Protein AF-A0A1X7TC52-F1 (afdb_monomer_lite)

Foldseek 3Di:
DDPPPPDDPPPADLVLLVVLLCCCPPVVDDLVVSCVVSVHDSVVSVCCNVVVDPSPDDPDDDQQDDPVRLVVLVVVCVVCVVVVHHDDPFRSFLVVLVSSVVVVTDDPADPSGHDPVNSVVSCVVVVVDDDDDDDDDDPVNVVCPDPVNVCVVVVVVVVVCVVVVVVPDD

InterPro domains:
  IPR006600 HTH CenpB-type DNA-binding domain [PF03221] (67-130)
  IPR006600 HTH CenpB-type DNA-binding domain [PS51253] (57-132)
  IPR006600 HTH CenpB-type DNA-binding domain [SM00674] (63-132)
  IPR007889 DNA binding HTH domain, Psq-type [PF05225] (14-55)
  IPR009057 Home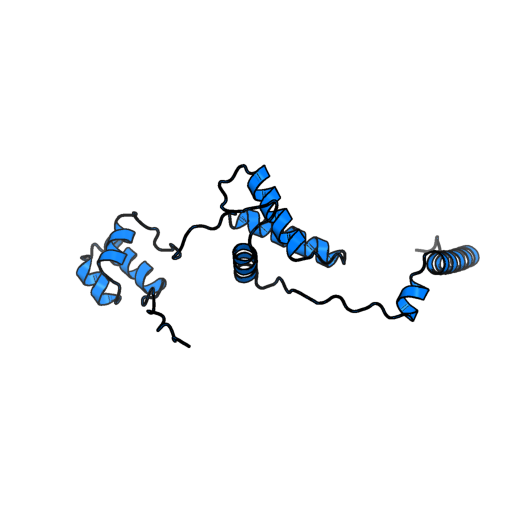domain-like superfamily [SSF46689] (8-66)
  IPR009057 Homedomain-like superfamily [SSF46689] (68-126)

Radius of gyration: 28.22 Å; chains: 1; bounding box: 52×42×83 Å

Structure (mmCIF, N/CA/C/O backbone):
data_AF-A0A1X7TC52-F1
#
_entry.id   AF-A0A1X7TC52-F1
#
loop_
_atom_site.group_PDB
_atom_site.id
_atom_site.type_symbol
_atom_site.label_atom_id
_atom_site.label_alt_id
_atom_site.label_comp_id
_atom_site.label_asym_id
_atom_site.label_entity_id
_atom_site.label_seq_id
_atom_site.pdbx_PDB_ins_code
_atom_site.Cartn_x
_atom_site.Cartn_y
_atom_site.Cartn_z
_atom_site.occupancy
_atom_site.B_iso_or_equiv
_atom_site.auth_seq_id
_atom_site.auth_comp_id
_atom_site.auth_asym_id
_atom_site.auth_atom_id
_atom_site.pdbx_PDB_model_num
ATOM 1 N N . MET A 1 1 ? 11.382 -26.946 14.663 1.00 36.91 1 MET A N 1
ATOM 2 C CA . MET A 1 1 ? 10.228 -26.164 14.167 1.00 36.91 1 MET A CA 1
ATOM 3 C C . MET A 1 1 ? 9.216 -26.043 15.296 1.00 36.91 1 MET A C 1
ATOM 5 O O . MET A 1 1 ? 8.654 -27.054 15.681 1.00 36.91 1 MET A O 1
ATOM 9 N N . ARG A 1 2 ? 9.050 -24.861 15.906 1.00 36.31 2 ARG A N 1
ATOM 10 C CA . ARG A 1 2 ? 7.962 -24.630 16.870 1.00 36.31 2 ARG A CA 1
ATOM 11 C C . ARG A 1 2 ? 6.777 -24.094 16.087 1.00 36.31 2 ARG A C 1
ATOM 13 O O . ARG A 1 2 ? 6.806 -22.938 15.667 1.00 36.31 2 ARG A O 1
ATOM 20 N N . ASP A 1 3 ? 5.792 -24.949 15.867 1.00 39.19 3 ASP A N 1
ATOM 21 C CA . ASP A 1 3 ? 4.500 -24.541 15.342 1.00 39.19 3 ASP A CA 1
ATOM 22 C C . ASP A 1 3 ? 3.847 -23.641 16.401 1.00 39.19 3 ASP A C 1
ATOM 24 O O . ASP A 1 3 ? 3.453 -24.088 17.481 1.00 39.19 3 ASP A O 1
ATOM 28 N N . ARG A 1 4 ? 3.872 -22.322 16.179 1.00 46.00 4 ARG A N 1
ATOM 29 C CA . ARG A 1 4 ? 3.170 -21.388 17.061 1.00 46.00 4 ARG A CA 1
ATOM 30 C C . ARG A 1 4 ? 1.694 -21.590 16.763 1.00 46.00 4 ARG A C 1
ATOM 32 O O . ARG A 1 4 ? 1.217 -21.033 15.779 1.00 46.00 4 ARG A O 1
ATOM 39 N N . MET A 1 5 ? 0.983 -22.344 17.604 1.00 44.53 5 MET A N 1
ATOM 40 C CA . MET A 1 5 ? -0.480 -22.369 17.584 1.00 44.53 5 MET A CA 1
ATOM 41 C C . MET A 1 5 ? -0.987 -20.925 17.524 1.00 44.53 5 MET A C 1
ATOM 43 O O . MET A 1 5 ? -0.857 -20.154 18.479 1.00 44.53 5 MET A O 1
ATOM 47 N N . ALA A 1 6 ? -1.505 -20.525 16.365 1.00 53.41 6 ALA A N 1
ATOM 48 C CA . ALA A 1 6 ? -2.042 -19.196 16.175 1.00 53.41 6 ALA A CA 1
ATOM 49 C C . ALA A 1 6 ? -3.327 -19.098 17.001 1.00 53.41 6 ALA A C 1
ATOM 51 O O . ALA A 1 6 ? -4.354 -19.670 16.638 1.00 53.41 6 ALA A O 1
ATOM 52 N N . CYS A 1 7 ? -3.276 -18.389 18.130 1.00 50.31 7 CYS A N 1
ATOM 53 C CA . CYS A 1 7 ? -4.478 -18.047 18.880 1.00 50.31 7 CYS A CA 1
ATOM 54 C C . CYS A 1 7 ? -5.432 -17.299 17.935 1.00 50.31 7 CYS A C 1
ATOM 56 O O . CYS A 1 7 ? -5.091 -16.226 17.422 1.00 50.31 7 CYS A O 1
ATOM 58 N N . LYS A 1 8 ? -6.597 -17.895 17.651 1.00 60.97 8 LYS A N 1
ATOM 59 C CA . LYS A 1 8 ? -7.610 -17.314 16.765 1.00 60.97 8 LYS A CA 1
ATOM 60 C C . LYS A 1 8 ? -8.101 -16.004 17.392 1.00 60.97 8 LYS A C 1
ATOM 62 O O . LYS A 1 8 ? -8.777 -16.007 18.416 1.00 60.97 8 LYS A O 1
ATOM 67 N N . ARG A 1 9 ? -7.721 -14.870 16.798 1.00 66.62 9 ARG A N 1
ATOM 68 C CA . ARG A 1 9 ? -8.161 -13.529 17.216 1.00 66.62 9 ARG A CA 1
ATOM 69 C C . ARG A 1 9 ? -9.469 -13.172 16.515 1.00 66.62 9 ARG A C 1
ATOM 71 O O . ARG A 1 9 ? -9.656 -13.560 15.370 1.00 66.62 9 ARG A O 1
ATOM 78 N N . LYS A 1 10 ? -10.323 -12.381 17.181 1.00 75.81 10 LYS A N 1
ATOM 79 C CA . LYS A 1 10 ? -11.607 -11.889 16.640 1.00 75.81 10 LYS A CA 1
ATOM 80 C C . LYS A 1 10 ? -12.495 -13.044 16.133 1.00 75.81 10 LYS A C 1
ATOM 82 O O . LYS A 1 10 ? -12.776 -13.156 14.951 1.00 75.81 10 LYS A O 1
ATOM 87 N N . LEU A 1 11 ? -12.931 -13.900 17.060 1.00 82.38 11 LEU A N 1
ATOM 88 C CA . LEU A 1 11 ? -13.820 -15.047 16.790 1.00 82.38 11 LEU A CA 1
ATOM 89 C C . LEU A 1 11 ? -15.265 -14.655 16.419 1.00 82.38 11 LEU A C 1
ATOM 91 O O . LEU A 1 11 ? -16.085 -15.528 16.165 1.00 82.38 11 LEU A O 1
ATOM 95 N N . TRP A 1 12 ? -15.577 -13.361 16.407 1.00 86.25 12 TRP A N 1
ATOM 96 C CA . TRP A 1 12 ? -16.896 -12.813 16.109 1.00 86.25 12 TRP A CA 1
ATOM 97 C C . TRP A 1 12 ? -16.916 -12.152 14.724 1.00 86.25 12 TRP A C 1
ATOM 99 O O . TRP A 1 12 ? -15.921 -11.553 14.299 1.00 86.25 12 TRP A O 1
ATOM 109 N N . SER A 1 13 ? -18.049 -12.241 14.022 1.00 86.81 13 SER A N 1
ATOM 110 C CA . SER A 1 13 ? -18.240 -11.587 12.723 1.00 86.81 13 SER A CA 1
ATOM 111 C C . SER A 1 13 ? -18.525 -10.093 12.886 1.00 86.81 13 SER A C 1
ATOM 113 O O . SER A 1 13 ? -19.071 -9.643 13.892 1.00 86.81 13 SER A O 1
ATOM 115 N N . GLN A 1 14 ? -18.145 -9.305 11.879 1.00 87.19 14 GLN A N 1
ATOM 116 C CA . GLN A 1 14 ? -18.392 -7.861 11.875 1.00 87.19 14 GLN A CA 1
ATOM 117 C C . GLN A 1 14 ? -19.891 -7.546 11.985 1.00 87.19 14 GLN A C 1
ATOM 119 O O . GLN A 1 14 ? -20.277 -6.717 12.801 1.00 87.19 14 GLN A O 1
ATOM 124 N N . THR A 1 15 ? -20.715 -8.280 11.235 1.00 90.88 15 THR A N 1
ATOM 125 C CA . THR A 1 15 ? -22.175 -8.141 11.212 1.00 90.88 15 THR A CA 1
ATOM 126 C C . THR A 1 15 ? -22.795 -8.395 12.583 1.00 90.88 15 THR A C 1
ATOM 128 O O . THR A 1 15 ? -23.556 -7.566 13.065 1.00 90.88 15 THR A O 1
ATOM 131 N N . ALA A 1 16 ? -22.376 -9.460 13.278 1.00 91.50 16 ALA A N 1
ATOM 132 C CA . ALA A 1 16 ? -22.860 -9.765 14.625 1.00 91.50 16 ALA A CA 1
ATOM 133 C C . ALA A 1 16 ? -22.509 -8.656 15.629 1.00 91.50 16 ALA A C 1
ATOM 135 O O . ALA A 1 16 ? -23.286 -8.354 16.528 1.00 91.50 16 ALA A O 1
ATOM 136 N N . MET A 1 17 ? -21.344 -8.016 15.478 1.00 90.56 17 MET A N 1
ATOM 137 C CA . MET A 1 17 ? -20.964 -6.882 16.323 1.00 90.56 17 MET A CA 1
ATOM 138 C C . MET A 1 17 ? -21.764 -5.617 15.995 1.00 90.56 17 MET A C 1
ATOM 140 O O . MET A 1 17 ? -22.116 -4.876 16.906 1.00 90.56 17 MET A O 1
ATOM 144 N N . GLU A 1 18 ? -22.044 -5.353 14.719 1.00 92.25 18 GLU A N 1
ATOM 145 C CA . GLU A 1 18 ? -22.871 -4.219 14.291 1.00 92.25 18 GLU A CA 1
ATOM 146 C C . GLU A 1 18 ? -24.310 -4.352 14.802 1.00 92.25 18 GLU A C 1
ATOM 148 O O . GLU A 1 18 ? -24.842 -3.405 15.376 1.00 92.25 18 GLU A O 1
ATOM 153 N N . GLU A 1 19 ? -24.906 -5.537 14.674 1.00 92.69 19 GLU A N 1
ATOM 154 C CA . GLU A 1 19 ? -26.233 -5.857 15.210 1.00 92.69 19 GLU A CA 1
ATOM 155 C C . GLU A 1 19 ? -26.260 -5.766 16.743 1.00 92.69 19 GLU A C 1
ATOM 157 O O . GLU A 1 19 ? -27.142 -5.125 17.314 1.00 92.69 19 GLU A O 1
ATOM 162 N N . ALA A 1 20 ? -25.242 -6.298 17.428 1.00 92.19 20 ALA A N 1
ATOM 163 C CA . ALA A 1 20 ? -25.122 -6.179 18.881 1.00 92.19 20 ALA A CA 1
ATOM 164 C C . ALA A 1 20 ? -24.984 -4.722 19.355 1.00 92.19 20 ALA A C 1
ATOM 166 O O . ALA A 1 20 ? -25.468 -4.372 20.427 1.00 92.19 20 ALA A O 1
ATOM 167 N N . VAL A 1 21 ? -24.316 -3.853 18.589 1.00 92.19 21 VAL A N 1
ATOM 168 C CA . VAL A 1 21 ? -24.216 -2.424 18.930 1.00 92.19 21 VAL A CA 1
ATOM 169 C C . VAL A 1 21 ? -25.550 -1.713 18.694 1.00 92.19 21 VAL A C 1
ATOM 171 O O . VAL A 1 21 ? -25.922 -0.884 19.523 1.00 92.19 21 VAL A O 1
ATOM 174 N N . LYS A 1 22 ? -26.270 -2.045 17.614 1.00 92.69 22 LYS A N 1
ATOM 175 C CA . LYS A 1 22 ? -27.601 -1.488 17.318 1.00 92.69 22 LYS A CA 1
ATOM 176 C C . LYS A 1 22 ? -28.617 -1.858 18.392 1.00 92.69 22 LYS A C 1
ATOM 178 O O . LYS A 1 22 ? -29.210 -0.971 18.982 1.00 92.69 22 LYS A O 1
ATOM 183 N N . THR A 1 23 ? -28.732 -3.135 18.754 1.00 92.44 23 THR A N 1
ATOM 184 C CA . THR A 1 23 ? -29.666 -3.577 19.813 1.00 92.44 23 THR A CA 1
ATOM 185 C C . THR A 1 23 ? -29.423 -2.890 21.160 1.00 92.44 23 THR A C 1
ATOM 187 O O . THR A 1 23 ? -30.361 -2.542 21.874 1.00 92.44 23 THR A O 1
ATOM 190 N N . VAL A 1 24 ? -28.166 -2.625 21.523 1.00 92.56 24 VAL A N 1
ATOM 191 C CA . VAL A 1 24 ? -27.858 -1.905 22.770 1.00 92.56 24 VAL A CA 1
ATOM 192 C C . VAL A 1 24 ? -28.169 -0.406 22.672 1.00 92.56 24 VAL A C 1
ATOM 194 O O . VAL A 1 24 ? -28.625 0.172 23.656 1.00 92.56 24 VAL A O 1
ATOM 197 N N . LYS A 1 25 ? -27.909 0.241 21.528 1.00 89.06 25 LYS A N 1
ATOM 198 C CA . LYS A 1 25 ? -28.108 1.694 21.363 1.00 89.06 25 LYS A CA 1
ATOM 199 C C . LYS A 1 25 ? -29.551 2.077 21.038 1.00 89.06 25 LYS A C 1
ATOM 201 O O . LYS A 1 25 ? -30.038 3.057 21.588 1.00 89.06 25 LYS A O 1
ATOM 206 N N . ASP A 1 26 ? -30.198 1.309 20.170 1.00 88.38 26 ASP A N 1
ATOM 207 C CA . ASP A 1 26 ? -31.502 1.621 19.586 1.00 88.38 26 ASP A CA 1
ATOM 208 C C . ASP A 1 26 ? -32.643 0.966 20.382 1.00 88.38 26 ASP A C 1
ATOM 210 O O . ASP A 1 26 ? -33.661 1.600 20.639 1.00 88.38 26 ASP A O 1
ATOM 214 N N . GLU A 1 27 ? -32.466 -0.286 20.824 1.00 83.06 27 GLU A N 1
ATOM 215 C CA . GLU A 1 27 ? -33.510 -1.052 21.535 1.00 83.06 27 GLU A CA 1
ATOM 216 C C . GLU A 1 27 ? -33.360 -0.999 23.066 1.00 83.06 27 GLU A C 1
ATOM 218 O O . GLU A 1 27 ? -34.217 -1.496 23.795 1.00 83.06 27 GLU A O 1
ATOM 223 N N . GLY A 1 28 ? -32.265 -0.426 23.579 1.00 83.69 28 GLY A N 1
ATOM 224 C CA . GLY A 1 28 ? -32.007 -0.316 25.020 1.00 83.69 28 GLY A CA 1
ATOM 225 C C . GLY A 1 28 ? -31.734 -1.653 25.722 1.00 83.69 28 GLY A C 1
ATOM 226 O O . GLY A 1 28 ? -31.827 -1.741 26.949 1.00 83.69 28 GLY A O 1
ATOM 227 N N . SER A 1 29 ? -31.386 -2.702 24.970 1.00 83.62 29 SER A N 1
ATOM 228 C CA . SER A 1 29 ? -31.075 -4.022 25.527 1.00 83.62 29 SER A CA 1
ATOM 229 C C . SER A 1 29 ? -29.814 -3.996 26.401 1.00 83.62 29 SER A C 1
ATOM 231 O O . SER A 1 29 ? -28.816 -3.339 26.095 1.00 83.62 29 SER A O 1
ATOM 233 N N . GLY A 1 30 ? -29.811 -4.770 27.491 1.00 90.19 30 GLY A N 1
ATOM 234 C CA . GLY A 1 30 ? -28.661 -4.842 28.395 1.00 90.19 30 GLY A CA 1
ATOM 235 C C . GLY A 1 30 ? -27.409 -5.421 27.716 1.00 90.19 30 GLY A C 1
ATOM 236 O O . GLY A 1 30 ? -27.476 -6.449 27.043 1.00 90.19 30 GLY A O 1
ATOM 237 N N . LEU A 1 31 ? -26.231 -4.831 27.966 1.00 91.38 31 LEU A N 1
ATOM 238 C CA . LEU A 1 31 ? -24.941 -5.235 27.364 1.00 91.38 31 LEU A CA 1
ATOM 239 C C . LEU A 1 31 ? -24.674 -6.751 27.402 1.00 91.38 31 LEU A C 1
ATOM 241 O O . LEU A 1 31 ? -24.194 -7.328 26.430 1.00 91.38 31 LEU A O 1
ATOM 245 N N . ARG A 1 32 ? -24.968 -7.413 28.530 1.00 92.69 32 ARG A N 1
ATOM 246 C CA . ARG A 1 32 ? -24.752 -8.864 28.690 1.00 92.69 32 ARG A CA 1
ATOM 247 C C . ARG A 1 32 ? -25.762 -9.706 27.908 1.00 92.69 32 ARG A C 1
ATOM 249 O O . ARG A 1 32 ? -25.419 -10.811 27.498 1.00 92.69 32 ARG A O 1
ATOM 256 N N . GLN A 1 33 ? -26.979 -9.203 27.722 1.00 92.69 33 GLN A N 1
ATOM 257 C CA . GLN A 1 33 ? -28.030 -9.876 26.964 1.00 92.69 33 GLN A CA 1
ATOM 258 C C . GLN A 1 33 ? -27.699 -9.851 25.472 1.00 92.69 33 GLN A C 1
ATOM 260 O O . GLN A 1 33 ? -27.615 -10.913 24.860 1.00 92.69 33 GLN A O 1
ATOM 265 N N . ALA A 1 34 ? -27.381 -8.672 24.930 1.00 92.88 34 ALA A N 1
ATOM 266 C CA . ALA A 1 34 ? -26.937 -8.524 23.544 1.00 92.88 34 ALA A CA 1
ATOM 267 C C . ALA A 1 34 ? -25.665 -9.345 23.265 1.00 92.88 34 ALA A C 1
ATOM 269 O O . ALA A 1 34 ? -25.589 -10.084 22.288 1.00 92.88 34 ALA A O 1
ATOM 270 N N . ALA A 1 35 ? -24.687 -9.313 24.176 1.00 93.19 35 ALA A N 1
ATOM 271 C CA . ALA A 1 35 ? -23.466 -10.106 24.042 1.00 93.19 35 ALA A CA 1
ATOM 272 C C . ALA A 1 35 ? -23.722 -11.621 23.938 1.00 93.19 35 ALA A C 1
ATOM 274 O O . ALA A 1 35 ? -23.062 -12.303 23.156 1.00 93.19 35 ALA A O 1
ATOM 275 N N . ARG A 1 36 ? -24.686 -12.149 24.705 1.00 92.75 36 ARG A N 1
ATOM 276 C CA . ARG A 1 36 ? -25.081 -13.564 24.640 1.00 92.75 36 ARG A CA 1
ATOM 277 C C . ARG A 1 36 ? -25.854 -13.886 23.364 1.00 92.75 36 ARG A C 1
ATOM 279 O O . ARG A 1 36 ? -25.575 -14.914 22.762 1.00 92.75 36 ARG A O 1
ATOM 286 N N . ALA A 1 37 ? -26.774 -13.014 22.954 1.00 92.50 37 ALA A N 1
ATOM 287 C CA . ALA A 1 37 ? -27.591 -13.209 21.757 1.00 92.50 37 ALA A CA 1
ATOM 288 C C . ALA A 1 37 ? -26.735 -13.289 20.482 1.00 92.50 37 ALA A C 1
ATOM 290 O O . ALA A 1 37 ? -26.912 -14.197 19.676 1.00 92.50 37 ALA A O 1
ATOM 291 N N . TYR A 1 38 ? -25.754 -12.392 20.348 1.00 91.25 38 TYR A N 1
ATOM 292 C CA . TYR A 1 38 ? -24.887 -12.303 19.166 1.00 91.25 38 TYR A CA 1
ATOM 293 C C . TYR A 1 38 ? -23.543 -13.031 19.319 1.00 91.25 38 TYR A C 1
ATOM 295 O O . TYR A 1 38 ? -22.685 -12.939 18.443 1.00 91.25 38 TYR A O 1
ATOM 303 N N . ASN A 1 39 ? -23.338 -13.748 20.430 1.00 90.75 39 ASN A N 1
ATOM 304 C CA . ASN A 1 39 ? -22.096 -14.458 20.752 1.00 90.75 39 ASN A CA 1
ATOM 305 C C . ASN A 1 39 ? -20.833 -13.577 20.612 1.00 90.75 39 ASN A C 1
ATOM 307 O O . ASN A 1 39 ? -19.816 -13.971 20.032 1.00 90.75 39 ASN A O 1
ATOM 311 N N . VAL A 1 40 ? -20.901 -12.352 21.139 1.00 91.69 40 VAL A N 1
ATOM 312 C CA . VAL A 1 40 ? -19.790 -11.390 21.142 1.00 91.69 40 VAL A CA 1
ATOM 313 C C . VAL A 1 40 ? -19.264 -11.166 22.565 1.00 91.69 40 VAL A C 1
ATOM 315 O O . VAL A 1 40 ? -20.039 -11.162 23.520 1.00 91.69 40 VAL A O 1
ATOM 318 N N . PRO A 1 41 ? -17.952 -10.937 22.770 1.00 91.38 41 PRO A N 1
ATOM 319 C CA . PRO A 1 41 ? -17.430 -10.669 24.107 1.00 91.38 41 PRO A CA 1
ATOM 320 C C . PRO A 1 41 ? -17.972 -9.352 24.681 1.00 91.38 41 PRO A C 1
ATOM 322 O O . PRO A 1 41 ? -17.836 -8.296 24.059 1.00 91.38 41 PRO A O 1
ATOM 325 N N . VAL A 1 42 ? -18.500 -9.402 25.909 1.00 92.69 42 VAL A N 1
ATOM 326 C CA . VAL A 1 42 ? -19.149 -8.263 26.592 1.00 92.69 42 VAL A CA 1
ATOM 327 C C . VAL A 1 42 ? -18.265 -7.014 26.606 1.00 92.69 42 VAL A C 1
ATOM 329 O O . VAL A 1 42 ? -18.717 -5.933 26.244 1.00 92.69 42 VAL A O 1
ATOM 332 N N . GLU A 1 43 ? -16.988 -7.150 26.970 1.00 90.62 43 GLU A N 1
ATOM 333 C CA . GLU A 1 43 ? -16.070 -6.005 27.059 1.00 90.62 43 GLU A CA 1
ATOM 334 C C . GLU A 1 43 ? -15.757 -5.405 25.678 1.00 90.62 43 GLU A C 1
ATOM 336 O O . GLU A 1 43 ? -15.594 -4.197 25.517 1.00 90.62 43 GLU A O 1
ATOM 341 N N . THR A 1 44 ? -15.729 -6.247 24.642 1.00 89.19 44 THR A N 1
ATOM 342 C CA . THR A 1 44 ? -15.492 -5.812 23.259 1.00 89.19 44 THR A CA 1
ATOM 343 C C . THR A 1 44 ? -16.686 -5.034 22.704 1.00 89.19 44 THR A C 1
ATOM 345 O O . THR A 1 44 ? -16.483 -4.059 21.974 1.00 89.19 44 THR A O 1
ATOM 348 N N . LEU A 1 45 ? -17.903 -5.446 23.075 1.00 91.19 45 LEU A N 1
ATOM 349 C CA . LEU A 1 45 ? -19.146 -4.738 22.785 1.00 91.19 45 LEU A CA 1
ATOM 350 C C . LEU A 1 45 ? -19.214 -3.415 23.559 1.00 91.19 45 LEU A C 1
ATOM 352 O O . LEU A 1 45 ? -19.410 -2.364 22.956 1.00 91.19 45 LEU A O 1
ATOM 356 N N . ARG A 1 46 ? -18.943 -3.436 24.870 1.00 92.69 46 ARG A N 1
ATOM 357 C CA . ARG A 1 46 ? -18.941 -2.247 25.737 1.00 92.69 46 ARG A CA 1
ATOM 358 C C . ARG A 1 46 ? -18.024 -1.144 25.210 1.00 92.69 46 ARG A C 1
ATOM 360 O O . ARG A 1 46 ? -18.455 -0.001 25.091 1.00 92.69 46 ARG A O 1
ATOM 367 N N . ARG A 1 47 ? -16.786 -1.479 24.828 1.00 90.50 47 ARG A N 1
ATOM 368 C CA . ARG A 1 47 ? -15.834 -0.511 24.248 1.00 90.50 47 ARG A CA 1
ATOM 369 C C . ARG A 1 47 ? -16.341 0.139 22.955 1.00 90.50 47 ARG A C 1
ATOM 371 O O . ARG A 1 47 ? -15.994 1.287 22.695 1.00 90.50 47 ARG A O 1
ATOM 378 N N . ARG A 1 48 ? -17.146 -0.570 22.155 1.00 91.06 48 ARG A N 1
ATOM 379 C CA . ARG A 1 48 ? -17.756 -0.045 20.918 1.00 91.06 48 ARG A CA 1
ATOM 380 C C . ARG A 1 48 ? -19.002 0.790 21.183 1.00 91.06 48 ARG A C 1
ATOM 382 O O . ARG A 1 48 ? -19.172 1.842 20.575 1.00 91.06 48 ARG A O 1
ATOM 389 N N . VAL A 1 49 ? -19.846 0.355 22.116 1.00 89.94 49 VAL A N 1
ATOM 390 C CA . VAL A 1 49 ? -21.038 1.104 22.539 1.00 89.94 49 VAL A CA 1
ATOM 391 C C . VAL A 1 49 ? -20.634 2.454 23.134 1.00 89.94 49 VAL A C 1
ATOM 393 O O . VAL A 1 49 ? -21.166 3.478 22.713 1.00 89.94 49 VAL A O 1
ATOM 396 N N . ASN A 1 50 ? -19.615 2.462 23.999 1.00 88.62 50 ASN A N 1
ATOM 397 C CA . ASN A 1 50 ? -19.067 3.666 24.631 1.00 88.62 50 ASN A CA 1
ATOM 398 C C . ASN A 1 50 ? -18.276 4.578 23.671 1.00 88.62 50 ASN A C 1
ATOM 400 O O . ASN A 1 50 ? -17.771 5.610 24.100 1.00 88.62 50 ASN A O 1
ATOM 404 N N . GLY A 1 51 ? -18.094 4.190 22.404 1.00 84.00 51 GLY A N 1
ATOM 405 C CA . GLY A 1 51 ? -17.351 4.978 21.415 1.00 84.00 51 GLY A CA 1
ATOM 406 C C . GLY A 1 51 ? -15.828 4.977 21.589 1.00 84.00 51 GLY A C 1
ATOM 407 O O . GLY A 1 51 ? -15.132 5.629 20.822 1.00 84.00 51 GLY A O 1
ATOM 408 N N . THR A 1 52 ? -15.278 4.218 22.544 1.00 83.44 52 THR A N 1
ATOM 409 C CA . THR A 1 52 ? -13.820 4.085 22.730 1.00 83.44 52 THR A CA 1
ATOM 410 C C . THR A 1 52 ? -13.143 3.436 21.522 1.00 83.44 52 THR A C 1
ATOM 412 O O . THR A 1 52 ? -11.959 3.647 21.276 1.00 83.44 52 THR A O 1
ATOM 415 N N . VAL A 1 53 ? -13.870 2.586 20.795 1.00 82.56 53 VAL A N 1
ATOM 416 C CA . VAL A 1 53 ? -13.391 1.914 19.587 1.00 82.56 53 VAL A CA 1
ATOM 417 C C . VAL A 1 53 ? -14.499 1.948 18.546 1.00 82.56 53 VAL A C 1
ATOM 419 O O . VAL A 1 53 ? -15.631 1.573 18.840 1.00 82.56 53 VAL A O 1
ATOM 422 N N . GLU A 1 54 ? -14.171 2.331 17.316 1.00 81.56 54 GLU A N 1
ATOM 423 C CA . GLU A 1 54 ? -15.115 2.238 16.204 1.00 81.56 54 GLU A CA 1
ATOM 424 C C . GLU A 1 54 ? -15.579 0.792 15.988 1.00 81.56 54 GLU A C 1
ATOM 426 O O . GLU A 1 54 ? -14.806 -0.166 16.114 1.00 81.56 54 GLU A O 1
ATOM 431 N N . VAL A 1 55 ? -16.843 0.619 15.595 1.00 78.31 55 VAL A N 1
ATOM 432 C CA . VAL A 1 55 ? -17.419 -0.709 15.328 1.00 78.31 55 VAL A CA 1
ATOM 433 C C . VAL A 1 55 ? -16.571 -1.463 14.298 1.00 78.31 55 VAL A C 1
ATOM 435 O O . VAL A 1 55 ? -16.205 -2.622 14.527 1.00 78.31 55 VAL A O 1
ATOM 438 N N . ASN A 1 56 ? -16.124 -0.738 13.265 1.00 78.31 56 ASN A N 1
ATOM 439 C CA . ASN A 1 56 ? -15.359 -1.250 12.133 1.00 78.31 56 ASN A CA 1
ATOM 440 C C . ASN A 1 56 ? -13.835 -1.250 12.305 1.00 78.31 56 ASN A C 1
ATOM 442 O O . ASN A 1 56 ? -13.109 -1.551 11.354 1.00 78.31 56 ASN A O 1
ATOM 446 N N . CYS A 1 57 ? -13.338 -0.978 13.513 1.00 77.00 57 CYS A N 1
ATOM 447 C CA . CYS A 1 57 ? -11.907 -0.914 13.783 1.00 77.00 57 CYS A CA 1
ATOM 448 C C . CYS A 1 57 ? -11.188 -2.226 13.402 1.00 77.00 57 CYS A C 1
ATOM 450 O O . CYS A 1 57 ? -11.561 -3.328 13.837 1.00 77.00 57 CYS A O 1
ATOM 452 N N . LYS A 1 58 ? -10.133 -2.101 12.587 1.00 75.44 58 LYS A N 1
ATOM 453 C CA . LYS A 1 58 ? -9.244 -3.209 12.221 1.00 75.44 58 LYS A CA 1
ATOM 454 C C . LYS A 1 58 ? -8.182 -3.408 13.311 1.00 75.44 58 LYS A C 1
ATOM 456 O O . LYS A 1 58 ? -7.645 -2.426 13.813 1.00 75.44 58 LYS A O 1
ATOM 461 N N . PRO A 1 59 ? -7.845 -4.657 13.677 1.00 72.62 59 PRO A N 1
ATOM 462 C CA . PRO A 1 59 ? -6.763 -4.912 14.620 1.00 72.62 59 PRO A CA 1
ATOM 463 C C . PRO A 1 59 ? -5.404 -4.481 14.055 1.00 72.62 59 PRO A C 1
ATOM 465 O O . PRO A 1 59 ? -5.081 -4.814 12.915 1.00 72.62 59 PRO A O 1
ATOM 468 N N . GLY A 1 60 ? -4.586 -3.841 14.889 1.00 76.19 60 GLY A N 1
ATOM 469 C CA . GLY A 1 60 ? -3.217 -3.440 14.558 1.00 76.19 60 GLY A CA 1
ATOM 470 C C . GLY A 1 60 ? -3.038 -1.921 14.478 1.00 76.19 60 GLY A C 1
ATOM 471 O O . GLY A 1 60 ? -4.019 -1.182 14.551 1.00 76.19 60 GLY A O 1
ATOM 472 N N . PRO A 1 61 ? -1.785 -1.452 14.377 1.00 76.00 61 PRO A N 1
ATOM 473 C CA . PRO A 1 61 ? -1.502 -0.036 14.199 1.00 76.00 61 PRO A CA 1
ATOM 474 C C . PRO A 1 61 ? -2.067 0.466 12.861 1.00 76.00 61 PRO A C 1
ATOM 476 O O . PRO A 1 61 ? -2.152 -0.311 11.900 1.00 76.00 61 PRO A O 1
ATOM 479 N N . PRO A 1 62 ? -2.437 1.755 12.782 1.00 77.81 62 PRO A N 1
ATOM 480 C CA . PRO A 1 62 ? -2.830 2.363 11.521 1.00 77.81 62 PRO A CA 1
ATOM 481 C C . PRO A 1 62 ? -1.677 2.301 10.514 1.00 77.81 62 PRO A C 1
ATOM 483 O O . PRO A 1 62 ? -0.499 2.219 10.871 1.00 77.81 62 PRO A O 1
ATOM 486 N N . THR A 1 63 ? -2.025 2.319 9.231 1.00 84.62 63 THR A N 1
ATOM 487 C CA . THR A 1 63 ? -1.036 2.437 8.161 1.00 84.62 63 THR A CA 1
ATOM 488 C C . THR A 1 63 ? -0.390 3.821 8.199 1.00 84.62 63 THR A C 1
ATOM 490 O O . THR A 1 63 ? -1.030 4.802 8.567 1.00 84.62 63 THR A O 1
ATOM 493 N N . VAL A 1 64 ? 0.888 3.897 7.816 1.00 87.62 64 VAL A N 1
ATOM 494 C CA . VAL A 1 64 ? 1.636 5.167 7.748 1.00 87.62 64 VAL A CA 1
ATOM 495 C C . VAL A 1 64 ? 0.981 6.128 6.754 1.00 87.62 64 VAL A C 1
ATOM 497 O O . VAL A 1 64 ? 0.791 7.306 7.048 1.00 87.62 64 VAL A O 1
ATOM 500 N N . LEU A 1 65 ? 0.614 5.603 5.585 1.00 89.25 65 LEU A N 1
ATOM 501 C CA . LEU A 1 65 ? -0.130 6.333 4.569 1.00 89.25 65 LEU A CA 1
ATOM 502 C C . LEU A 1 65 ? -1.625 6.042 4.711 1.00 89.25 65 LEU A C 1
ATOM 504 O O . LEU A 1 65 ? -2.019 4.931 5.089 1.00 89.25 65 LEU A O 1
ATOM 508 N N . THR A 1 66 ? -2.457 7.049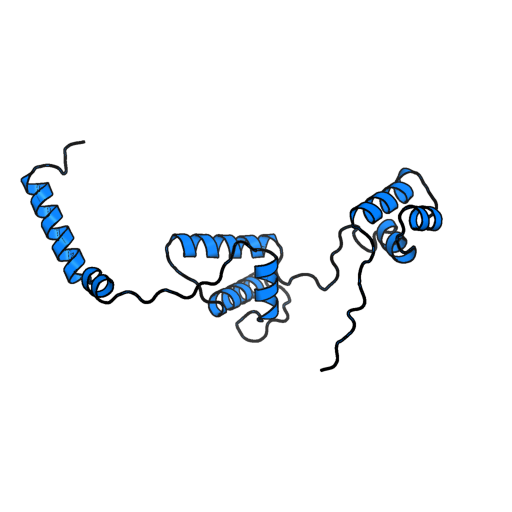 4.451 1.00 91.00 66 THR A N 1
ATOM 509 C CA . THR A 1 66 ? -3.911 6.859 4.390 1.00 91.00 66 THR A CA 1
ATOM 510 C C . THR A 1 66 ? -4.281 6.060 3.146 1.00 91.00 66 THR A C 1
ATOM 512 O O . THR A 1 66 ? -3.481 5.898 2.225 1.00 91.00 66 THR A O 1
ATOM 515 N N . LYS A 1 67 ? -5.519 5.559 3.103 1.00 90.19 67 LYS A N 1
ATOM 516 C CA . LYS A 1 67 ? -6.014 4.844 1.925 1.00 90.19 67 LYS A CA 1
ATOM 517 C C . LYS A 1 67 ? -5.936 5.716 0.663 1.00 90.19 67 LYS A C 1
ATOM 519 O O . LYS A 1 67 ? -5.463 5.241 -0.355 1.00 90.19 67 LYS A O 1
ATOM 524 N N . GLU A 1 68 ? -6.317 6.986 0.768 1.00 91.25 68 GLU A N 1
ATOM 525 C CA . GLU A 1 68 ? -6.291 7.944 -0.347 1.00 91.25 68 GLU A CA 1
ATOM 526 C C . GLU A 1 68 ? -4.871 8.177 -0.880 1.00 91.25 68 GLU A C 1
ATOM 528 O O . GLU A 1 68 ? -4.645 8.223 -2.087 1.00 91.25 68 GLU A O 1
ATOM 533 N N . GLU A 1 69 ? -3.886 8.271 0.013 1.00 92.38 69 GLU A N 1
ATOM 534 C CA . GLU A 1 69 ? -2.478 8.414 -0.370 1.00 92.38 69 GLU A CA 1
ATOM 535 C C . GLU A 1 69 ? -1.940 7.159 -1.056 1.00 92.38 69 GLU A C 1
ATOM 537 O O . GLU A 1 69 ? -1.201 7.247 -2.038 1.00 92.38 69 GLU A O 1
ATOM 542 N N . GLU A 1 70 ? -2.326 5.983 -0.566 1.00 93.50 70 GLU A N 1
ATOM 543 C CA . GLU A 1 70 ? -1.982 4.717 -1.205 1.00 93.50 70 GLU A CA 1
ATOM 544 C C . GLU A 1 70 ? -2.672 4.555 -2.566 1.00 93.50 70 GLU A C 1
ATOM 546 O O . GLU A 1 70 ? -2.026 4.107 -3.513 1.00 93.50 70 GLU A O 1
ATOM 551 N N . ASP A 1 71 ? -3.924 5.000 -2.702 1.00 94.12 71 ASP A N 1
ATOM 552 C CA . ASP A 1 71 ? -4.662 5.025 -3.970 1.00 94.12 71 ASP A CA 1
ATOM 553 C C . ASP A 1 71 ? -3.962 5.930 -5.005 1.00 94.12 71 ASP A C 1
ATOM 555 O O . ASP A 1 71 ? -3.850 5.563 -6.176 1.00 94.12 71 ASP A O 1
ATOM 559 N N . MET A 1 72 ? -3.406 7.076 -4.591 1.00 94.12 72 MET A N 1
ATOM 560 C CA . MET A 1 72 ? -2.602 7.930 -5.480 1.00 94.12 72 MET A CA 1
ATOM 561 C C . MET A 1 72 ? -1.338 7.222 -5.977 1.00 94.12 72 MET A C 1
ATOM 563 O O . MET A 1 72 ? -1.034 7.265 -7.172 1.00 94.12 72 MET A O 1
ATOM 567 N N . ILE A 1 73 ? -0.612 6.542 -5.082 1.00 94.38 73 ILE A N 1
ATOM 568 C CA . ILE A 1 73 ? 0.569 5.755 -5.464 1.00 94.38 73 ILE A CA 1
ATOM 569 C C . ILE A 1 73 ? 0.150 4.640 -6.423 1.00 94.38 73 ILE A C 1
ATOM 571 O O . ILE A 1 73 ? 0.790 4.453 -7.452 1.00 94.38 73 ILE A O 1
ATOM 575 N N . TYR A 1 74 ? -0.939 3.929 -6.130 1.00 94.44 74 TYR A N 1
ATOM 576 C CA . TYR A 1 74 ? -1.474 2.881 -6.992 1.00 94.44 74 TYR A CA 1
ATOM 577 C C . TYR A 1 74 ? -1.775 3.391 -8.407 1.00 94.44 74 TYR A C 1
ATOM 579 O O . TYR A 1 74 ? -1.301 2.801 -9.376 1.00 94.44 74 TYR A O 1
ATOM 587 N N . ASN A 1 75 ? -2.493 4.509 -8.530 1.00 94.38 75 ASN A N 1
ATOM 588 C CA . ASN A 1 75 ? -2.832 5.095 -9.826 1.00 94.38 75 ASN A CA 1
ATOM 589 C C . ASN A 1 75 ? -1.579 5.472 -10.623 1.00 94.38 75 ASN A C 1
ATOM 591 O O . ASN A 1 75 ? -1.509 5.208 -11.822 1.00 94.38 75 ASN A O 1
ATOM 595 N N . TYR A 1 76 ? -0.562 6.016 -9.953 1.00 94.38 76 TYR A N 1
ATOM 596 C CA . TYR A 1 76 ? 0.727 6.292 -10.579 1.00 94.38 76 TYR A CA 1
ATOM 597 C C . TYR A 1 76 ? 1.408 5.014 -11.097 1.00 94.38 76 TYR A C 1
ATOM 599 O O . TYR A 1 76 ? 1.914 4.994 -12.217 1.00 94.38 76 TYR A O 1
ATOM 607 N N . LEU A 1 77 ? 1.388 3.919 -10.327 1.00 93.50 77 LEU A N 1
ATOM 608 C CA . LEU A 1 77 ? 1.953 2.639 -10.771 1.00 93.50 77 LEU A CA 1
ATOM 609 C C . LEU A 1 77 ? 1.225 2.077 -11.998 1.00 93.50 77 LEU A C 1
ATOM 611 O O . LEU A 1 77 ? 1.878 1.539 -12.891 1.00 93.50 77 LEU A O 1
ATOM 615 N N . VAL A 1 78 ? -0.104 2.200 -12.045 1.00 92.00 78 VAL A N 1
ATOM 616 C CA . VAL A 1 78 ? -0.912 1.763 -13.193 1.00 92.00 78 VAL A CA 1
ATOM 617 C C . VAL A 1 78 ? -0.566 2.587 -14.430 1.00 92.00 78 VAL A C 1
ATOM 619 O O . VAL A 1 78 ? -0.223 2.007 -15.452 1.00 92.00 78 VAL A O 1
ATOM 622 N N . GLN A 1 79 ? -0.527 3.917 -14.318 1.00 93.62 79 GLN A N 1
ATOM 623 C CA . GLN A 1 79 ? -0.155 4.794 -15.434 1.00 93.62 79 GLN A CA 1
ATOM 624 C C . GLN A 1 79 ? 1.238 4.476 -15.984 1.00 93.62 79 GLN A C 1
ATOM 626 O O . GLN A 1 79 ? 1.421 4.365 -17.194 1.00 93.62 79 GLN A O 1
ATOM 631 N N . MET A 1 80 ? 2.222 4.280 -15.103 1.00 92.12 80 MET A N 1
ATOM 632 C CA . MET A 1 80 ? 3.575 3.913 -15.522 1.00 92.12 80 MET A CA 1
ATOM 633 C C . MET A 1 80 ? 3.599 2.545 -16.206 1.00 92.12 80 MET A C 1
ATOM 635 O O . MET A 1 80 ? 4.275 2.381 -17.220 1.00 92.12 80 MET A O 1
ATOM 639 N N . SER A 1 81 ? 2.818 1.585 -15.707 1.00 89.56 81 SER A N 1
ATOM 640 C CA . SER A 1 81 ? 2.658 0.280 -16.348 1.00 89.56 81 SER A CA 1
ATOM 641 C C . SER A 1 81 ? 2.029 0.393 -17.739 1.00 89.56 81 SER A C 1
ATOM 643 O O . SER A 1 81 ? 2.498 -0.274 -18.659 1.00 89.56 81 SER A O 1
ATOM 645 N N . ASP A 1 82 ? 1.010 1.235 -17.911 1.00 89.00 82 ASP A N 1
ATOM 646 C CA . ASP A 1 82 ? 0.331 1.447 -19.196 1.00 89.00 82 ASP A CA 1
ATOM 647 C C . ASP A 1 82 ? 1.261 2.105 -20.225 1.00 89.00 82 ASP A C 1
ATOM 649 O O . ASP A 1 82 ? 1.232 1.769 -21.407 1.00 89.00 82 ASP A O 1
ATOM 653 N N . MET A 1 83 ? 2.161 2.978 -19.765 1.00 89.50 83 MET A N 1
ATOM 654 C CA . MET A 1 83 ? 3.239 3.554 -20.577 1.00 89.50 83 MET A CA 1
ATOM 655 C C . MET A 1 83 ? 4.384 2.564 -20.867 1.00 89.50 83 MET A C 1
ATOM 657 O O . MET A 1 83 ? 5.315 2.896 -21.597 1.00 89.50 83 MET A O 1
ATOM 661 N N . GLY A 1 84 ? 4.348 1.356 -20.297 1.00 86.19 84 GLY A N 1
ATOM 662 C CA . GLY A 1 84 ? 5.380 0.331 -20.466 1.00 86.19 84 GLY A CA 1
ATOM 663 C C . GLY A 1 84 ? 6.574 0.453 -19.511 1.00 86.19 84 GLY A C 1
ATOM 664 O O . GLY A 1 84 ? 7.537 -0.306 -19.633 1.00 86.19 84 GLY A O 1
ATOM 665 N N . TYR A 1 85 ? 6.522 1.355 -18.529 1.00 86.00 85 TYR A N 1
ATOM 666 C CA . TYR A 1 85 ? 7.550 1.511 -17.502 1.00 86.00 85 TYR A CA 1
ATOM 667 C C . TYR A 1 85 ? 7.248 0.640 -16.277 1.00 86.00 85 TYR A C 1
ATOM 669 O O . TYR A 1 85 ? 6.477 0.996 -15.384 1.00 86.00 85 TYR A O 1
ATOM 677 N N . GLY A 1 86 ? 7.914 -0.512 -16.195 1.00 83.94 86 GLY A N 1
ATOM 678 C CA . GLY A 1 86 ? 7.878 -1.359 -15.003 1.00 83.94 86 GLY A CA 1
ATOM 679 C C . GLY A 1 86 ? 8.682 -0.751 -13.851 1.00 83.94 86 GLY A C 1
ATOM 680 O O . GLY A 1 86 ? 9.899 -0.602 -13.951 1.00 83.94 86 GLY A O 1
ATOM 681 N N . LEU A 1 87 ? 8.024 -0.438 -12.733 1.00 89.88 87 LEU A N 1
ATOM 682 C CA . LEU A 1 87 ? 8.690 0.077 -11.533 1.00 89.88 87 LEU A CA 1
ATOM 683 C C . LEU A 1 87 ? 9.163 -1.057 -10.617 1.00 89.88 87 LEU A C 1
ATOM 685 O O . LEU A 1 87 ? 8.443 -2.023 -10.354 1.00 89.88 87 LEU A O 1
ATOM 689 N N . SER A 1 88 ? 10.388 -0.927 -10.102 1.00 91.62 88 SER A N 1
ATOM 690 C CA . SER A 1 88 ? 10.965 -1.905 -9.179 1.00 91.62 88 SER A CA 1
ATOM 691 C C . SER A 1 88 ? 10.374 -1.761 -7.772 1.00 91.62 88 SER A C 1
ATOM 693 O O . SER A 1 88 ? 9.891 -0.697 -7.379 1.00 91.62 88 SER A O 1
ATOM 695 N N . ARG A 1 89 ? 10.464 -2.829 -6.968 1.00 91.88 89 ARG A N 1
ATOM 696 C CA . ARG A 1 89 ? 10.023 -2.818 -5.560 1.00 91.88 89 ARG A CA 1
ATOM 697 C C . ARG A 1 89 ? 10.677 -1.684 -4.762 1.00 91.88 89 ARG A C 1
ATOM 699 O O . ARG A 1 89 ? 10.011 -1.042 -3.959 1.00 91.88 89 ARG A O 1
ATOM 706 N N . GLU A 1 90 ? 11.963 -1.447 -4.991 1.00 92.50 90 GLU A N 1
ATOM 707 C CA . GLU A 1 90 ? 12.757 -0.416 -4.314 1.00 92.50 90 GLU A CA 1
ATOM 708 C C . GLU A 1 90 ? 12.302 0.988 -4.708 1.00 92.50 90 GLU A C 1
ATOM 710 O O . GLU A 1 90 ? 12.156 1.864 -3.855 1.00 92.50 90 GLU A O 1
ATOM 715 N N . THR A 1 91 ? 11.972 1.193 -5.984 1.00 92.88 91 THR A N 1
ATOM 716 C CA . THR A 1 91 ? 11.411 2.462 -6.447 1.00 92.88 91 THR A CA 1
ATOM 717 C C . THR A 1 91 ? 10.055 2.731 -5.800 1.00 92.88 91 THR A C 1
ATOM 719 O O . THR A 1 91 ? 9.829 3.829 -5.306 1.00 92.88 91 THR A O 1
ATOM 722 N N . VAL A 1 92 ? 9.171 1.732 -5.704 1.00 94.00 92 VAL A N 1
ATOM 723 C CA . VAL A 1 92 ? 7.875 1.907 -5.020 1.00 94.00 92 VAL A CA 1
ATOM 724 C C . VAL A 1 92 ? 8.065 2.249 -3.539 1.00 94.00 92 VAL A C 1
ATOM 726 O O . VAL A 1 92 ? 7.402 3.145 -3.018 1.00 94.00 92 VAL A O 1
ATOM 729 N N . MET A 1 93 ? 8.994 1.576 -2.856 1.00 94.50 93 MET A N 1
ATOM 730 C CA . MET A 1 93 ? 9.275 1.851 -1.445 1.00 94.50 93 MET A CA 1
ATOM 731 C C . MET A 1 93 ? 9.904 3.236 -1.221 1.00 94.50 93 MET A C 1
ATOM 733 O O . MET A 1 93 ? 9.565 3.898 -0.240 1.00 94.50 93 MET A O 1
ATOM 737 N N . SER A 1 94 ? 10.766 3.711 -2.123 1.00 94.88 94 SER A N 1
ATOM 738 C CA . SER A 1 94 ? 11.325 5.069 -2.039 1.00 94.88 94 SER A CA 1
ATOM 739 C C . SER A 1 94 ? 10.294 6.151 -2.374 1.00 94.88 94 SER A C 1
ATOM 741 O O . SER A 1 94 ? 10.292 7.206 -1.744 1.00 94.88 94 SER A O 1
ATOM 743 N N . ILE A 1 95 ? 9.357 5.891 -3.295 1.00 94.12 95 ILE A N 1
ATOM 744 C CA . ILE A 1 95 ? 8.208 6.778 -3.541 1.00 94.12 95 ILE A CA 1
ATOM 745 C C . ILE A 1 95 ? 7.376 6.920 -2.265 1.00 94.12 95 ILE A C 1
ATOM 747 O O . ILE A 1 95 ? 7.083 8.040 -1.856 1.00 94.12 95 ILE A O 1
ATOM 751 N N . ALA A 1 96 ? 7.047 5.809 -1.604 1.00 94.31 96 ALA A N 1
ATOM 752 C CA . ALA A 1 96 ? 6.273 5.835 -0.365 1.00 94.31 96 ALA A CA 1
ATOM 753 C C . ALA A 1 96 ? 6.971 6.630 0.751 1.00 94.31 96 ALA A C 1
ATOM 755 O O . ALA A 1 96 ? 6.318 7.410 1.443 1.00 94.31 96 ALA A O 1
ATOM 756 N N . TYR A 1 97 ? 8.294 6.486 0.884 1.00 94.81 97 TYR A N 1
ATOM 757 C CA . TYR A 1 97 ? 9.102 7.295 1.801 1.00 94.81 97 TYR A CA 1
ATOM 758 C C . TYR A 1 97 ? 9.013 8.790 1.466 1.00 94.81 97 TYR A C 1
ATOM 760 O O . TYR A 1 97 ? 8.638 9.595 2.314 1.00 94.81 97 TYR A O 1
ATOM 768 N N . LYS A 1 98 ? 9.249 9.163 0.202 1.00 94.19 98 LYS A N 1
ATOM 769 C CA . LYS A 1 98 ? 9.172 10.560 -0.254 1.00 94.19 98 LYS A CA 1
ATOM 770 C C . LYS A 1 98 ? 7.789 11.174 -0.050 1.00 94.19 98 LYS A C 1
ATOM 772 O O . LYS A 1 98 ? 7.695 12.354 0.271 1.00 94.19 98 LYS A O 1
ATOM 777 N N . VAL A 1 99 ? 6.721 10.405 -0.255 1.00 93.81 99 VAL A N 1
ATOM 778 C CA . VAL A 1 99 ? 5.346 10.857 0.005 1.00 93.81 99 VAL A CA 1
ATOM 779 C C . VAL A 1 99 ? 5.150 11.118 1.498 1.00 93.81 99 VAL A C 1
ATOM 781 O O . VAL A 1 99 ? 4.638 12.174 1.862 1.00 93.81 99 VAL A O 1
ATOM 784 N N . ALA A 1 100 ? 5.608 10.210 2.362 1.00 92.94 100 ALA A N 1
ATOM 785 C CA . ALA A 1 100 ? 5.486 10.366 3.808 1.00 92.94 100 ALA A CA 1
ATOM 786 C C . ALA A 1 100 ? 6.264 11.591 4.336 1.00 92.94 100 ALA A C 1
ATOM 788 O O . ALA A 1 100 ? 5.711 12.366 5.117 1.00 92.94 100 ALA A O 1
ATOM 789 N N . GLU A 1 101 ? 7.486 11.813 3.844 1.00 93.50 101 GLU A N 1
ATOM 790 C CA . GLU A 1 101 ? 8.319 12.984 4.165 1.00 93.50 101 GLU A CA 1
ATOM 791 C C . GLU A 1 101 ? 7.687 14.295 3.675 1.00 93.50 101 GLU A C 1
ATOM 793 O O . GLU A 1 101 ? 7.570 15.263 4.428 1.00 93.50 101 GLU A O 1
ATOM 798 N N . LYS A 1 102 ? 7.197 14.333 2.426 1.00 92.94 102 LYS A N 1
ATOM 799 C CA . LYS A 1 102 ? 6.516 15.519 1.871 1.00 92.94 102 LYS A CA 1
ATOM 800 C C . LYS A 1 102 ? 5.271 15.901 2.667 1.00 92.94 102 LYS A C 1
ATOM 802 O O . LYS A 1 102 ? 5.011 17.084 2.865 1.00 92.94 102 LYS A O 1
ATOM 807 N N . LEU A 1 103 ? 4.520 14.904 3.130 1.00 91.31 103 LEU A N 1
ATOM 808 C CA . LEU A 1 103 ? 3.338 15.094 3.969 1.00 91.31 103 LEU A CA 1
ATOM 809 C C . LEU A 1 103 ? 3.683 15.295 5.455 1.00 91.31 103 LEU A C 1
ATOM 811 O O . LEU A 1 103 ? 2.773 15.449 6.267 1.00 91.31 103 LEU A O 1
ATOM 815 N N . LYS A 1 104 ? 4.977 15.302 5.816 1.00 90.31 104 LYS A N 1
ATOM 816 C CA . LYS A 1 104 ? 5.491 15.444 7.188 1.00 90.31 104 LYS A CA 1
ATOM 817 C C . LYS A 1 104 ? 4.837 14.473 8.174 1.00 90.31 104 LYS A C 1
ATOM 819 O O . LYS A 1 104 ? 4.549 14.823 9.321 1.00 90.31 104 LYS A O 1
ATOM 824 N N . LYS A 1 105 ? 4.573 13.245 7.725 1.00 87.62 105 LYS A N 1
ATOM 825 C CA . LYS A 1 105 ? 3.972 12.209 8.564 1.00 87.62 105 LYS A CA 1
ATOM 826 C C . LYS A 1 105 ? 5.017 11.552 9.444 1.00 87.62 105 LYS A C 1
ATOM 828 O O . LYS A 1 105 ? 6.107 11.226 8.990 1.00 87.62 105 LYS A O 1
ATOM 833 N N . GLN A 1 106 ? 4.647 11.265 10.688 1.00 87.44 106 GLN A N 1
ATOM 834 C CA . GLN A 1 106 ? 5.466 10.396 11.523 1.00 87.44 106 GLN A CA 1
ATOM 835 C C . GLN A 1 106 ? 5.455 8.982 10.943 1.00 87.44 106 GLN A C 1
ATOM 837 O O . GLN A 1 106 ? 4.397 8.367 10.788 1.00 87.44 106 GLN A O 1
ATOM 842 N N . HIS A 1 107 ? 6.636 8.461 10.631 1.00 88.00 107 HIS A N 1
ATOM 843 C CA . HIS A 1 107 ? 6.787 7.133 10.060 1.00 88.00 107 HIS A CA 1
ATOM 844 C C . HIS A 1 107 ? 7.970 6.378 10.674 1.00 88.00 107 HIS A C 1
ATOM 846 O O . HIS A 1 107 ? 8.992 6.980 10.992 1.00 88.00 107 HIS A O 1
ATOM 852 N N . PRO A 1 108 ? 7.884 5.040 10.780 1.00 86.00 108 PRO A N 1
ATOM 853 C CA . PRO A 1 108 ? 8.976 4.200 11.265 1.00 86.00 108 PRO A CA 1
ATOM 854 C C . PRO A 1 108 ? 9.999 3.857 10.168 1.00 86.00 108 PRO A C 1
ATOM 856 O O . PRO A 1 108 ? 10.835 2.979 10.369 1.00 86.00 108 PRO A O 1
ATOM 859 N N . PHE A 1 109 ? 9.893 4.452 8.974 1.00 88.56 109 PHE A N 1
ATOM 860 C CA . PHE A 1 109 ? 10.799 4.150 7.866 1.00 88.56 109 PHE A CA 1
ATOM 861 C C . PHE A 1 109 ? 12.235 4.534 8.225 1.00 88.56 109 PHE A C 1
ATOM 863 O O . PHE A 1 109 ? 12.476 5.570 8.838 1.00 88.56 109 PHE A O 1
ATOM 870 N N . THR A 1 110 ? 13.175 3.653 7.890 1.00 78.06 110 THR A N 1
ATOM 871 C CA . THR A 1 110 ? 14.601 3.808 8.187 1.00 78.06 110 THR A CA 1
ATOM 872 C C . THR A 1 110 ? 15.370 3.707 6.881 1.00 78.06 110 THR A C 1
ATOM 874 O O . THR A 1 110 ? 15.119 2.794 6.092 1.00 78.06 110 THR A O 1
ATOM 877 N N . GLY A 1 111 ? 16.303 4.632 6.658 1.00 78.38 111 GLY A N 1
ATOM 878 C CA . GLY A 1 111 ? 16.855 4.859 5.323 1.00 78.38 111 GLY A CA 1
ATOM 879 C C . GLY A 1 111 ? 15.819 5.510 4.402 1.00 78.38 111 GLY A C 1
ATOM 880 O O . GLY A 1 111 ? 14.641 5.600 4.740 1.00 78.38 111 GLY A O 1
ATOM 881 N N . GLU A 1 112 ? 16.249 5.974 3.232 1.00 89.06 112 GLU A N 1
ATOM 882 C CA . GLU A 1 112 ? 15.423 6.725 2.268 1.00 89.06 112 GLU A CA 1
ATOM 883 C C . GLU A 1 112 ? 14.365 5.853 1.542 1.00 89.06 112 GLU A C 1
ATOM 885 O O . GLU A 1 112 ? 14.082 6.017 0.353 1.00 89.06 112 GLU A O 1
ATOM 890 N N . SER A 1 113 ? 13.798 4.862 2.235 1.00 92.31 113 SER A N 1
ATOM 891 C CA . SER A 1 113 ? 12.896 3.855 1.690 1.00 92.31 113 SER A CA 1
ATOM 892 C C . SER A 1 113 ? 11.923 3.330 2.744 1.00 92.31 113 SER A C 1
ATOM 894 O O . SER A 1 113 ? 12.270 3.101 3.902 1.00 92.31 113 SER A O 1
ATOM 896 N N . ALA A 1 114 ? 10.696 3.031 2.316 1.00 92.12 114 ALA A N 1
ATOM 897 C CA . ALA A 1 114 ? 9.771 2.239 3.111 1.00 92.12 114 ALA A CA 1
ATOM 898 C C . ALA A 1 114 ? 10.290 0.799 3.305 1.00 92.12 114 ALA A C 1
ATOM 900 O O . ALA A 1 114 ? 11.060 0.268 2.502 1.00 92.12 114 ALA A O 1
ATOM 901 N N . GLY A 1 115 ? 9.853 0.150 4.387 1.00 90.56 115 GLY A N 1
ATOM 902 C CA . GLY A 1 115 ? 10.235 -1.230 4.693 1.00 90.56 115 GLY A CA 1
ATOM 903 C C . GLY A 1 115 ? 9.451 -2.273 3.885 1.00 90.56 115 GLY A C 1
ATOM 904 O O . GLY A 1 115 ? 8.317 -2.040 3.468 1.00 90.56 115 GLY A O 1
ATOM 905 N N . ARG A 1 116 ? 10.002 -3.490 3.762 1.00 90.62 116 ARG A N 1
ATOM 906 C CA . ARG A 1 116 ? 9.354 -4.619 3.053 1.00 90.62 116 ARG A CA 1
ATOM 907 C C . ARG A 1 116 ? 7.945 -4.935 3.572 1.00 90.62 116 ARG A C 1
ATOM 909 O O . ARG A 1 116 ? 7.036 -5.170 2.784 1.00 90.62 116 ARG A O 1
ATOM 916 N N . SER A 1 117 ? 7.750 -4.864 4.891 1.00 89.75 117 SER A N 1
ATOM 917 C CA . SER A 1 117 ? 6.442 -5.079 5.532 1.00 89.75 117 SER A CA 1
ATOM 918 C C . SER A 1 117 ? 5.377 -4.088 5.044 1.00 89.75 117 SER A C 1
ATOM 920 O O . SER A 1 117 ? 4.217 -4.463 4.854 1.00 89.75 117 SER A O 1
ATOM 922 N N . TRP A 1 118 ? 5.775 -2.834 4.789 1.00 92.56 118 TRP A N 1
ATOM 923 C CA . TRP A 1 118 ? 4.873 -1.830 4.232 1.00 92.56 118 TRP A CA 1
ATOM 924 C C . TRP A 1 118 ? 4.460 -2.208 2.808 1.00 92.56 118 TRP A C 1
ATOM 926 O O . TRP A 1 118 ? 3.263 -2.246 2.531 1.00 92.56 118 TRP A O 1
ATOM 936 N N . LEU A 1 119 ? 5.416 -2.590 1.950 1.00 92.50 119 LEU A N 1
ATOM 937 C CA . LEU A 1 119 ? 5.136 -3.007 0.572 1.00 92.50 119 LEU A CA 1
ATOM 938 C C . LEU A 1 119 ? 4.206 -4.230 0.517 1.00 92.50 119 LEU A C 1
ATOM 940 O O . LEU A 1 119 ? 3.264 -4.259 -0.274 1.00 92.50 119 LEU A O 1
ATOM 944 N N . ASP A 1 120 ? 4.422 -5.226 1.377 1.00 91.81 120 ASP A N 1
ATOM 945 C CA . ASP A 1 120 ? 3.542 -6.397 1.456 1.00 91.81 120 ASP A CA 1
ATOM 946 C C . ASP A 1 120 ? 2.133 -6.023 1.935 1.00 91.81 120 ASP A C 1
ATOM 948 O O . ASP A 1 120 ? 1.137 -6.586 1.475 1.00 91.81 120 ASP A O 1
ATOM 952 N N . GLY A 1 121 ? 2.035 -5.061 2.858 1.00 91.62 121 GLY A N 1
ATOM 953 C CA . GLY A 1 121 ? 0.772 -4.466 3.284 1.00 91.62 121 GLY A CA 1
ATOM 954 C C . GLY A 1 121 ? 0.043 -3.763 2.148 1.00 91.62 121 GLY A C 1
ATOM 955 O O . GLY A 1 121 ? -1.138 -4.029 1.931 1.00 91.62 121 GLY A O 1
ATOM 956 N N . PHE A 1 122 ? 0.759 -2.913 1.421 1.00 92.62 122 PHE A N 1
ATOM 957 C CA . PHE A 1 122 ? 0.254 -2.169 0.276 1.00 92.62 122 PHE A CA 1
ATOM 958 C C . PHE A 1 122 ? -0.280 -3.123 -0.800 1.00 92.62 122 PHE A C 1
ATOM 960 O O . PHE A 1 122 ? -1.432 -3.019 -1.206 1.00 92.62 122 PHE A O 1
ATOM 967 N N . ARG A 1 123 ? 0.476 -4.169 -1.152 1.00 92.38 123 ARG A N 1
ATOM 968 C CA . ARG A 1 123 ? 0.023 -5.204 -2.101 1.00 92.38 123 ARG A CA 1
ATOM 969 C C . ARG A 1 123 ? -1.202 -5.981 -1.625 1.00 92.38 123 ARG A C 1
ATOM 971 O O . ARG A 1 123 ? -2.054 -6.330 -2.432 1.00 92.38 123 ARG A O 1
ATOM 978 N N . ARG A 1 124 ? -1.320 -6.254 -0.321 1.00 90.44 124 ARG A N 1
ATOM 979 C CA . ARG A 1 124 ? -2.527 -6.885 0.246 1.00 90.44 124 ARG A CA 1
ATOM 980 C C . ARG A 1 124 ? -3.763 -5.992 0.145 1.00 90.44 124 ARG A C 1
ATOM 982 O O . ARG A 1 124 ? -4.869 -6.518 0.098 1.00 90.44 124 ARG A O 1
ATOM 989 N N . ARG A 1 125 ? -3.588 -4.669 0.139 1.00 91.06 125 ARG A N 1
ATOM 990 C CA . ARG A 1 125 ? -4.677 -3.695 -0.029 1.00 91.06 125 ARG A CA 1
ATOM 991 C C . ARG A 1 125 ? -5.005 -3.430 -1.502 1.00 91.06 125 ARG A C 1
ATOM 993 O O . ARG A 1 125 ? -6.171 -3.206 -1.805 1.00 91.06 125 ARG A O 1
ATOM 1000 N N . HIS A 1 126 ? -4.022 -3.563 -2.395 1.00 91.62 126 HIS A N 1
ATOM 1001 C CA . HIS A 1 126 ? -4.163 -3.399 -3.847 1.00 91.62 126 HIS A CA 1
ATOM 1002 C C . HIS A 1 126 ? -3.805 -4.699 -4.595 1.00 91.62 126 HIS A C 1
ATOM 1004 O O . HIS A 1 126 ? -2.713 -4.812 -5.162 1.00 91.62 126 HIS A O 1
ATOM 1010 N N . PRO A 1 127 ? -4.705 -5.704 -4.607 1.00 90.00 127 PRO A N 1
ATOM 1011 C CA . PRO A 1 127 ? -4.418 -7.028 -5.167 1.00 90.00 127 PRO A CA 1
ATOM 1012 C C . PRO A 1 127 ? -4.232 -7.042 -6.693 1.00 90.00 127 PRO A C 1
ATOM 1014 O O . PRO A 1 127 ? -3.692 -8.006 -7.229 1.00 90.00 127 PRO A O 1
ATOM 1017 N N . SER A 1 128 ? -4.643 -5.985 -7.397 1.00 88.00 128 SER A N 1
ATOM 1018 C CA . SER A 1 128 ? -4.417 -5.803 -8.837 1.00 88.00 128 SER A CA 1
ATOM 1019 C C . SER A 1 128 ? -2.942 -5.586 -9.197 1.00 88.00 128 SER A C 1
ATOM 1021 O O . SER A 1 128 ? -2.547 -5.829 -10.338 1.00 88.00 128 SER A O 1
ATOM 1023 N N . ILE A 1 129 ? -2.099 -5.176 -8.240 1.00 87.19 129 ILE A N 1
ATOM 1024 C CA . ILE A 1 129 ? -0.663 -5.000 -8.474 1.00 87.19 129 ILE A CA 1
ATOM 1025 C C . ILE A 1 129 ? 0.021 -6.368 -8.511 1.00 87.19 129 ILE A C 1
ATOM 1027 O O . ILE A 1 129 ? 0.199 -7.041 -7.488 1.00 87.19 129 ILE A O 1
ATOM 1031 N N . THR A 1 130 ? 0.502 -6.745 -9.693 1.00 84.81 130 THR A N 1
ATOM 1032 C CA . THR A 1 130 ? 1.308 -7.956 -9.877 1.00 84.81 130 THR A CA 1
ATOM 1033 C C . THR A 1 130 ? 2.768 -7.600 -10.096 1.00 84.81 130 THR A C 1
ATOM 1035 O O . THR A 1 130 ? 3.097 -6.636 -10.780 1.00 84.81 130 THR A O 1
ATOM 1038 N N . ILE A 1 131 ? 3.664 -8.384 -9.498 1.00 85.50 131 ILE A N 1
ATOM 1039 C CA . ILE A 1 131 ? 5.097 -8.246 -9.752 1.00 85.50 131 ILE A CA 1
ATOM 1040 C C . ILE A 1 131 ? 5.443 -9.225 -10.855 1.00 85.50 131 ILE A C 1
ATOM 1042 O O . ILE A 1 131 ? 5.221 -10.426 -10.699 1.00 85.50 131 ILE A O 1
ATOM 1046 N N . ARG A 1 132 ? 5.977 -8.709 -11.957 1.00 84.81 132 ARG A N 1
ATOM 1047 C CA . ARG A 1 132 ? 6.385 -9.514 -13.102 1.00 84.81 132 ARG A CA 1
ATOM 1048 C C . ARG A 1 132 ? 7.890 -9.450 -13.271 1.00 84.81 132 ARG A C 1
ATOM 1050 O O . ARG A 1 132 ? 8.517 -8.433 -12.982 1.00 84.81 132 ARG A O 1
ATOM 1057 N N . THR A 1 133 ? 8.451 -10.551 -13.743 1.00 82.81 133 THR A N 1
ATOM 1058 C CA . THR A 1 133 ? 9.823 -10.565 -14.239 1.00 82.81 133 THR A CA 1
ATOM 1059 C C . THR A 1 133 ? 9.792 -10.012 -15.663 1.00 82.81 133 THR A C 1
ATOM 1061 O O . THR A 1 133 ? 8.971 -10.485 -16.455 1.00 82.81 133 THR A O 1
ATOM 1064 N N . PRO A 1 134 ? 10.620 -9.011 -16.004 1.00 81.00 134 PRO A N 1
ATOM 1065 C CA . PRO A 1 134 ? 10.699 -8.530 -17.377 1.00 81.00 134 PRO A CA 1
ATOM 1066 C C . PRO A 1 134 ? 11.148 -9.676 -18.288 1.00 81.00 134 PRO A C 1
ATOM 1068 O O . PRO A 1 134 ? 12.072 -10.419 -17.948 1.00 81.00 134 PRO A O 1
ATOM 1071 N N . LEU A 1 135 ? 10.485 -9.842 -19.433 1.00 81.38 135 LEU A N 1
ATOM 1072 C CA . LEU A 1 135 ? 10.935 -10.812 -20.426 1.00 81.38 135 LEU A CA 1
ATOM 1073 C C . LEU A 1 135 ? 12.196 -10.267 -21.110 1.00 81.38 135 LEU A C 1
ATOM 1075 O O . LEU A 1 135 ? 12.206 -9.093 -21.492 1.00 81.38 135 LEU A O 1
ATOM 1079 N N . PRO A 1 136 ? 13.235 -11.096 -21.310 1.00 82.12 136 PRO A N 1
ATOM 1080 C CA . PRO A 1 136 ? 14.388 -10.680 -22.090 1.00 82.12 136 PRO A CA 1
ATOM 1081 C C . PRO A 1 136 ? 13.940 -10.337 -23.514 1.00 82.12 136 PRO A C 1
ATOM 1083 O O . PRO A 1 136 ? 13.189 -11.084 -24.153 1.00 82.12 136 PRO A O 1
ATOM 1086 N N . LEU A 1 137 ? 14.393 -9.189 -24.015 1.00 85.69 137 LEU A N 1
ATOM 1087 C CA . LEU A 1 137 ? 14.143 -8.790 -25.392 1.00 85.69 137 LEU A CA 1
ATOM 1088 C C . LEU A 1 137 ? 14.919 -9.738 -26.315 1.00 85.69 137 LEU A C 1
ATOM 1090 O O . LEU A 1 137 ? 16.133 -9.878 -26.194 1.00 85.69 137 LEU A O 1
ATOM 1094 N N . SER A 1 138 ? 14.226 -10.418 -27.230 1.00 90.06 138 SER A N 1
ATOM 1095 C CA . SER A 1 138 ? 14.890 -11.287 -28.211 1.00 90.06 138 SER A CA 1
ATOM 1096 C C . SER A 1 138 ? 15.837 -10.473 -29.092 1.00 90.06 138 SER A C 1
ATOM 1098 O O . SER A 1 138 ? 15.457 -9.375 -29.502 1.00 90.06 138 SER A O 1
ATOM 1100 N N . TYR A 1 139 ? 16.977 -11.049 -29.476 1.00 88.06 139 TYR A N 1
ATOM 1101 C CA . TYR A 1 139 ? 17.995 -10.388 -30.302 1.00 88.06 139 TYR A CA 1
ATOM 1102 C C . TYR A 1 139 ? 17.414 -9.660 -31.526 1.00 88.06 139 TYR A C 1
ATOM 1104 O O . TYR A 1 139 ? 17.616 -8.461 -31.673 1.00 88.06 139 TYR A O 1
ATOM 1112 N N . ASN A 1 140 ? 16.590 -10.339 -32.334 1.00 89.31 140 ASN A N 1
ATOM 1113 C CA . ASN A 1 140 ? 15.981 -9.736 -33.527 1.00 89.31 140 ASN A CA 1
ATOM 1114 C C . ASN A 1 140 ? 15.130 -8.499 -33.198 1.00 89.31 140 ASN A C 1
ATOM 1116 O O . ASN A 1 140 ? 15.228 -7.492 -33.886 1.00 89.31 140 ASN A O 1
ATOM 1120 N N . ARG A 1 141 ? 14.345 -8.536 -32.110 1.00 87.31 141 ARG A N 1
ATOM 1121 C CA . ARG A 1 141 ? 13.560 -7.370 -31.663 1.00 87.31 141 ARG A CA 1
ATOM 1122 C C . ARG A 1 141 ? 14.453 -6.216 -31.213 1.00 87.31 141 ARG A C 1
ATOM 1124 O O . ARG A 1 141 ? 14.113 -5.074 -31.483 1.00 87.31 141 ARG A O 1
ATOM 1131 N N . ALA A 1 142 ? 15.572 -6.505 -30.551 1.00 87.75 142 ALA A N 1
ATOM 1132 C CA . ALA A 1 142 ? 16.534 -5.479 -30.156 1.00 87.75 142 ALA A CA 1
ATOM 1133 C C . ALA A 1 142 ? 17.184 -4.815 -31.380 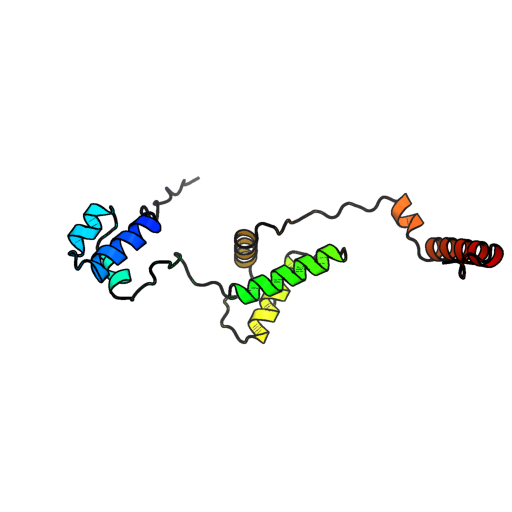1.00 87.75 142 ALA A C 1
ATOM 1135 O O . ALA A 1 142 ? 17.263 -3.593 -31.438 1.00 87.75 142 ALA A O 1
ATOM 1136 N N . VAL A 1 143 ? 17.582 -5.609 -32.380 1.00 88.69 143 VAL A N 1
ATOM 1137 C CA . VAL A 1 143 ? 18.168 -5.105 -33.632 1.00 88.69 143 VAL A CA 1
ATOM 1138 C C . VAL A 1 143 ? 17.160 -4.274 -34.430 1.00 88.69 143 VAL A C 1
ATOM 1140 O O . VAL A 1 143 ? 17.510 -3.197 -34.897 1.00 88.69 143 VAL A O 1
ATOM 1143 N N . SER A 1 144 ? 15.908 -4.726 -34.556 1.00 85.31 144 SER A N 1
ATOM 1144 C CA . SER A 1 144 ? 14.858 -3.997 -35.287 1.00 85.31 144 SER A CA 1
ATOM 1145 C C . SER A 1 144 ? 14.359 -2.732 -34.581 1.00 85.31 144 SER A C 1
ATOM 1147 O O . SER A 1 144 ? 13.748 -1.884 -35.222 1.00 85.31 144 SER A O 1
ATOM 1149 N N . ALA A 1 145 ? 14.580 -2.609 -33.271 1.00 84.56 145 ALA A N 1
ATOM 1150 C CA . ALA A 1 145 ? 14.261 -1.413 -32.493 1.00 84.56 145 ALA A CA 1
ATOM 1151 C C . ALA A 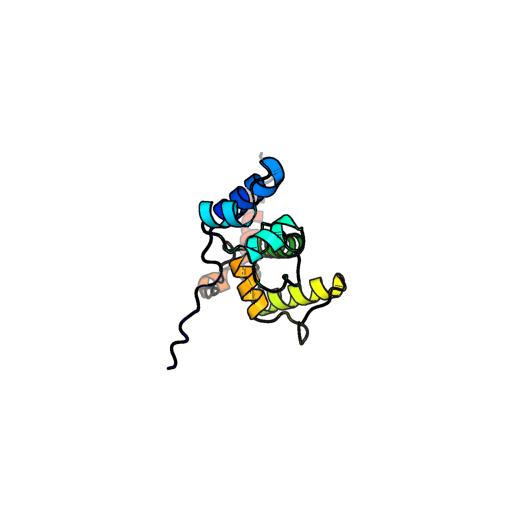1 145 ? 15.444 -0.427 -32.407 1.00 84.56 145 ALA A C 1
ATOM 1153 O O . ALA A 1 145 ? 15.393 0.523 -31.626 1.00 84.56 145 ALA A O 1
ATOM 1154 N N . ASN A 1 146 ? 16.515 -0.640 -33.184 1.00 91.06 146 ASN A N 1
ATOM 1155 C CA . ASN A 1 146 ? 17.625 0.301 -33.278 1.00 91.06 146 ASN A CA 1
ATOM 1156 C C . ASN A 1 146 ? 17.158 1.595 -33.969 1.00 91.06 146 ASN A C 1
ATOM 1158 O O . ASN A 1 146 ? 16.446 1.550 -34.975 1.00 91.06 146 ASN A O 1
ATOM 1162 N N . ILE A 1 147 ? 17.592 2.743 -33.452 1.00 92.44 147 ILE A N 1
ATOM 1163 C CA . ILE A 1 147 ? 17.257 4.065 -33.979 1.00 92.44 147 ILE A CA 1
ATOM 1164 C C . ILE A 1 147 ? 17.554 4.189 -35.477 1.00 92.44 147 ILE A C 1
ATOM 1166 O O . ILE A 1 147 ? 16.719 4.709 -36.211 1.00 92.44 147 ILE A O 1
ATOM 1170 N N . ASP A 1 148 ? 18.665 3.622 -35.953 1.00 94.12 148 ASP A N 1
ATOM 1171 C CA . ASP A 1 148 ? 19.026 3.660 -37.374 1.00 94.12 148 ASP A CA 1
ATOM 1172 C C . ASP A 1 148 ? 18.017 2.882 -38.223 1.00 94.12 148 ASP A C 1
ATOM 1174 O O . ASP A 1 148 ? 17.537 3.371 -39.244 1.00 94.12 148 ASP A O 1
ATOM 1178 N N . THR A 1 149 ? 17.635 1.685 -37.765 1.00 91.38 149 THR A N 1
ATOM 1179 C CA . THR A 1 149 ? 16.662 0.831 -38.462 1.00 91.38 149 THR A CA 1
ATOM 1180 C C . THR A 1 149 ? 15.259 1.433 -38.465 1.00 91.38 149 THR A C 1
ATOM 1182 O O . THR A 1 149 ? 14.558 1.360 -39.473 1.00 91.38 149 THR A O 1
ATOM 1185 N N . VAL A 1 150 ? 14.861 2.073 -37.363 1.00 93.56 150 VAL A N 1
ATOM 1186 C CA . VAL A 1 150 ? 13.566 2.749 -37.229 1.00 93.56 150 VAL A CA 1
ATOM 1187 C C . VAL A 1 150 ? 13.518 3.978 -38.138 1.00 93.56 150 VAL A C 1
ATOM 1189 O O . VAL A 1 150 ? 12.554 4.151 -38.884 1.00 93.56 150 VAL A O 1
ATOM 1192 N N . ASN A 1 151 ? 14.571 4.797 -38.136 1.00 95.62 151 ASN A N 1
ATOM 1193 C CA . ASN A 1 151 ? 14.663 5.985 -38.982 1.00 95.62 151 ASN A CA 1
ATOM 1194 C C . ASN A 1 151 ? 14.675 5.630 -40.472 1.00 95.62 151 ASN A C 1
A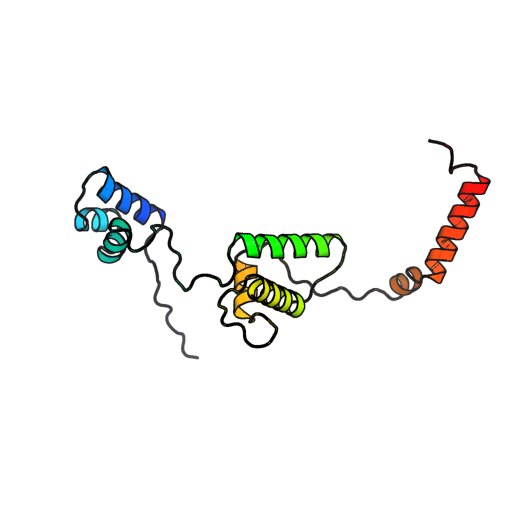TOM 1196 O O . ASN A 1 151 ? 13.955 6.254 -41.248 1.00 95.62 151 ASN A O 1
ATOM 1200 N N . ASP A 1 152 ? 15.441 4.612 -40.873 1.00 94.56 152 ASP A N 1
ATOM 1201 C CA . ASP A 1 152 ? 15.457 4.120 -42.254 1.00 94.56 152 ASP A CA 1
ATOM 1202 C C . ASP A 1 152 ? 14.066 3.630 -42.694 1.00 94.56 152 ASP A C 1
ATOM 1204 O O . ASP A 1 152 ? 13.574 4.005 -43.762 1.00 94.56 152 ASP A O 1
ATOM 1208 N N . PHE A 1 153 ? 13.380 2.855 -41.848 1.00 93.56 153 PHE A N 1
ATOM 1209 C CA . PHE A 1 153 ? 12.028 2.372 -42.126 1.00 93.56 153 PHE A CA 1
ATOM 1210 C C . PHE A 1 153 ? 11.017 3.514 -42.302 1.00 93.56 153 PHE A C 1
ATOM 1212 O O . PHE A 1 153 ? 10.328 3.576 -43.326 1.00 93.56 153 PHE A O 1
ATOM 1219 N N . PHE A 1 154 ? 10.941 4.447 -41.346 1.00 93.50 154 PHE A N 1
ATOM 1220 C CA . PHE A 1 154 ? 10.011 5.577 -41.433 1.00 93.50 154 PHE A CA 1
ATOM 1221 C C . PHE A 1 154 ? 10.387 6.562 -42.546 1.00 93.50 154 PHE A C 1
ATOM 1223 O O . PHE A 1 154 ? 9.493 7.121 -43.181 1.00 93.50 154 PHE A O 1
ATOM 1230 N N . GLY A 1 155 ? 11.676 6.717 -42.858 1.00 95.06 155 GLY A N 1
ATOM 1231 C CA . GLY A 1 155 ? 12.142 7.480 -44.015 1.00 95.06 155 GLY A CA 1
ATOM 1232 C C . GLY A 1 155 ? 11.648 6.883 -45.336 1.00 95.06 155 GLY A C 1
ATOM 1233 O O . GLY A 1 155 ? 11.091 7.596 -46.175 1.00 95.06 155 GLY A O 1
ATOM 1234 N N . LYS A 1 156 ? 11.765 5.558 -45.503 1.00 95.00 156 LYS A N 1
ATOM 1235 C CA . LYS A 1 156 ? 11.236 4.836 -46.674 1.00 95.00 156 LYS A CA 1
ATOM 1236 C C . LYS A 1 156 ? 9.718 4.958 -46.786 1.00 95.00 156 LYS A C 1
ATOM 1238 O O . LYS A 1 156 ? 9.216 5.236 -47.877 1.00 95.00 156 LYS A O 1
ATOM 1243 N N . ILE A 1 157 ? 8.993 4.802 -45.676 1.00 93.75 157 ILE A N 1
ATOM 1244 C CA . ILE A 1 157 ? 7.538 5.009 -45.631 1.00 93.75 157 ILE A CA 1
ATOM 1245 C C . ILE A 1 157 ? 7.186 6.433 -46.059 1.00 93.75 157 ILE A C 1
ATOM 1247 O O . ILE A 1 157 ? 6.376 6.602 -46.968 1.00 93.75 157 ILE A O 1
ATOM 1251 N N . GLY A 1 158 ? 7.826 7.447 -45.474 1.00 92.44 158 GLY A N 1
ATOM 1252 C CA . GLY A 1 158 ? 7.596 8.849 -45.824 1.00 92.44 158 GLY A CA 1
ATOM 1253 C C . GLY A 1 158 ? 7.805 9.117 -47.317 1.00 92.44 158 GLY A C 1
ATOM 1254 O O . GLY A 1 158 ? 6.975 9.767 -47.952 1.00 92.44 158 GLY A O 1
ATOM 1255 N N . GLY A 1 159 ? 8.850 8.532 -47.911 1.00 92.31 159 GLY A N 1
ATOM 1256 C CA . GLY A 1 159 ? 9.113 8.628 -49.348 1.00 92.31 159 GLY A CA 1
ATOM 1257 C C . GLY A 1 159 ? 8.015 8.012 -50.225 1.00 92.31 159 GLY A C 1
ATOM 1258 O O . GLY A 1 159 ? 7.635 8.596 -51.241 1.00 92.31 159 GLY A O 1
ATOM 1259 N N . VAL A 1 160 ? 7.471 6.853 -49.841 1.00 92.75 160 VAL A N 1
ATOM 1260 C CA . VAL A 1 160 ? 6.361 6.206 -50.568 1.00 92.75 160 VAL A CA 1
ATOM 1261 C C . VAL A 1 160 ? 5.068 7.006 -50.426 1.00 92.75 160 VAL A C 1
ATOM 1263 O O . VAL A 1 160 ? 4.388 7.253 -51.422 1.00 92.75 160 VAL A O 1
ATOM 1266 N N . TYR A 1 161 ? 4.751 7.454 -49.211 1.00 90.69 161 TYR A N 1
ATOM 1267 C CA . TYR A 1 161 ? 3.565 8.261 -48.930 1.00 90.69 161 TYR A CA 1
ATOM 1268 C C . TYR A 1 161 ? 3.579 9.588 -49.697 1.00 90.69 161 TYR A C 1
ATOM 1270 O O . TYR A 1 161 ? 2.546 9.983 -50.243 1.00 90.69 161 TYR A O 1
ATOM 1278 N N . GLY A 1 162 ? 4.746 10.234 -49.797 1.00 88.94 162 GLY A N 1
ATOM 1279 C CA . GLY A 1 162 ? 4.944 11.424 -50.622 1.00 88.94 162 GLY A CA 1
ATOM 1280 C C . GLY A 1 162 ? 4.763 11.137 -52.113 1.00 88.94 162 GLY A C 1
ATOM 1281 O O . GLY A 1 162 ? 4.014 11.837 -52.786 1.00 88.94 162 GLY A O 1
ATOM 1282 N N . ARG A 1 163 ? 5.366 10.059 -52.634 1.00 89.31 163 ARG A N 1
ATOM 1283 C CA . ARG A 1 163 ? 5.238 9.675 -54.053 1.00 89.31 163 ARG A CA 1
ATOM 1284 C C . ARG A 1 163 ? 3.793 9.384 -54.465 1.00 89.31 163 ARG A C 1
ATOM 1286 O O . ARG A 1 163 ? 3.397 9.712 -55.578 1.00 89.31 163 ARG A O 1
ATOM 1293 N N . LEU A 1 164 ? 3.023 8.743 -53.588 1.00 88.25 164 LEU A N 1
ATOM 1294 C CA . LEU A 1 164 ? 1.636 8.355 -53.851 1.00 88.25 164 LEU A CA 1
ATOM 1295 C C . LEU A 1 164 ? 0.615 9.443 -53.462 1.00 88.25 164 LEU A C 1
ATOM 1297 O O . LEU A 1 164 ? -0.587 9.222 -53.624 1.00 88.25 164 LEU A O 1
ATOM 1301 N N . ASN A 1 165 ? 1.070 10.606 -52.968 1.00 82.12 165 ASN A N 1
ATOM 1302 C CA . ASN A 1 165 ? 0.223 11.687 -52.446 1.00 82.12 165 ASN A CA 1
ATOM 1303 C C . ASN A 1 165 ? -0.842 11.179 -51.455 1.00 82.12 165 ASN A C 1
ATOM 1305 O O . ASN A 1 165 ? -2.004 11.581 -51.500 1.00 82.12 165 ASN A O 1
ATOM 1309 N N . LEU A 1 166 ? -0.455 10.253 -50.573 1.00 82.56 166 LEU A N 1
ATOM 1310 C CA . LEU A 1 166 ? -1.352 9.661 -49.572 1.00 82.56 166 LEU A CA 1
ATOM 1311 C C . LEU A 1 166 ? -1.413 10.478 -48.278 1.00 82.56 166 LEU A C 1
ATOM 1313 O O . LEU A 1 166 ? -2.239 10.202 -47.422 1.00 82.56 166 LEU A O 1
ATOM 1317 N N . ILE A 1 167 ? -0.550 11.484 -48.134 1.00 76.31 167 ILE A N 1
ATOM 1318 C CA . ILE A 1 167 ? -0.468 12.331 -46.934 1.00 76.31 167 ILE A CA 1
ATOM 1319 C C . ILE A 1 167 ? -1.661 13.302 -46.847 1.00 76.31 167 ILE A C 1
ATOM 1321 O O . ILE A 1 167 ? -2.023 13.731 -45.758 1.00 76.31 167 ILE A O 1
ATOM 1325 N N . SER A 1 168 ? -2.281 13.647 -47.981 1.00 69.25 168 SER A N 1
ATOM 1326 C CA . SER A 1 168 ? -3.358 14.644 -48.076 1.00 69.25 168 SER A CA 1
ATOM 1327 C C . SER A 1 168 ? -4.733 14.070 -48.428 1.00 69.25 168 SER A C 1
ATOM 1329 O O . SER A 1 168 ? -5.684 14.837 -48.587 1.00 69.25 168 SER A O 1
ATOM 1331 N N . LYS A 1 169 ? -4.859 12.746 -48.577 1.00 64.25 169 LYS A N 1
ATOM 1332 C CA . LYS A 1 169 ? -6.154 12.099 -48.821 1.00 64.25 169 LYS A CA 1
ATOM 1333 C C . LYS A 1 169 ? -6.773 11.699 -47.473 1.00 64.25 169 LYS A C 1
ATOM 1335 O O . LYS A 1 169 ? -6.057 11.077 -46.691 1.00 64.25 169 LYS A O 1
ATOM 1340 N N . PRO A 1 1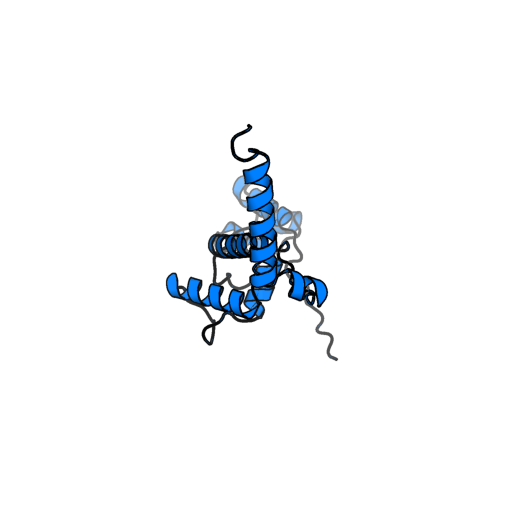70 ? -8.030 12.098 -47.193 1.00 60.75 170 PRO A N 1
ATOM 1341 C CA . PRO A 1 170 ? -8.719 11.761 -45.948 1.00 60.75 170 PRO A CA 1
ATOM 1342 C C . PRO A 1 170 ? -8.905 10.252 -45.772 1.00 60.75 170 PRO A C 1
ATOM 1344 O O . PRO A 1 170 ? -8.956 9.535 -46.801 1.00 60.75 170 PRO A O 1
#

Organism: Amphimedon queenslandica (NCBI:txid400682)

Secondary structure (DSSP, 8-state):
-----------S-HHHHHHHHHHHHHS---HHHHHHHTT--HHHHHHHHTTSS-TTPPSSPPPSS-HHHHHHHHHHHHHHHHTT-PPPHHHHHHHHHHHHHHTT------SSS--HHHHHHHHHH-TT----PPPPPPHHHHHHTSHHHHHHHHHHHHHHHHHTT-SS--

pLDDT: mean 86.54, std 10.99, range [36.31, 95.62]

Sequence (170 aa):
MRDRMACKRKLWSQTAMEEAVKTVKDEGSGLRQAARAYNVPVETLRRRVNGTVEVNCKPGPPTVLTKEEEDMIYNYLVQMSDMGYGLSRETVMSIAYKVAEKLKKQHPFTGESAGRSWLDGFRRRHPSITIRTPLPLSYNRAVSANIDTVNDFFGKIGGVYGRLNLISKP